Protein AF-A0A6P1E5E0-F1 (afdb_monomer_lite)

Radius of gyration: 15.56 Å; chains: 1; bounding box: 32×11×49 Å

Structure (mmCIF, N/CA/C/O backbone):
data_AF-A0A6P1E5E0-F1
#
_entry.id   AF-A0A6P1E5E0-F1
#
loop_
_atom_site.group_PDB
_atom_site.id
_atom_site.type_symbol
_atom_site.label_atom_id
_atom_site.label_alt_id
_atom_site.label_comp_id
_atom_site.label_asym_id
_atom_site.label_entity_id
_atom_site.label_seq_id
_atom_site.pdbx_PDB_ins_code
_atom_site.Cartn_x
_atom_site.Cartn_y
_atom_site.Cartn_z
_atom_site.occupancy
_atom_site.B_iso_or_equiv
_atom_site.auth_seq_id
_atom_site.auth_comp_id
_atom_site.auth_asym_id
_atom_site.auth_atom_id
_atom_site.pdbx_PDB_model_num
ATOM 1 N N . MET A 1 1 ? -14.425 1.350 9.900 1.00 57.53 1 MET A N 1
ATOM 2 C CA . MET A 1 1 ? -14.082 0.077 9.225 1.00 57.53 1 MET A CA 1
ATOM 3 C C . MET A 1 1 ? -13.714 0.272 7.756 1.00 57.53 1 MET A C 1
ATOM 5 O O . MET A 1 1 ? -12.608 -0.112 7.407 1.00 57.53 1 MET A O 1
ATOM 9 N N . ILE A 1 2 ? -14.531 0.947 6.930 1.00 61.03 2 ILE A N 1
ATOM 10 C CA . ILE A 1 2 ? -14.231 1.194 5.498 1.00 61.03 2 ILE A CA 1
ATOM 11 C C . ILE A 1 2 ? -12.827 1.787 5.238 1.00 61.03 2 ILE A C 1
ATOM 13 O O . ILE A 1 2 ? -12.116 1.303 4.366 1.00 61.03 2 ILE A O 1
ATOM 17 N N . LYS A 1 3 ? -12.375 2.778 6.024 1.00 64.56 3 LYS A N 1
ATOM 18 C CA . LYS A 1 3 ? -11.054 3.419 5.826 1.00 64.56 3 LYS A CA 1
ATOM 19 C C . LYS A 1 3 ? -9.858 2.474 6.038 1.00 64.56 3 LYS A C 1
ATOM 21 O O . LYS A 1 3 ? -8.831 2.649 5.394 1.00 64.56 3 LYS A O 1
ATOM 26 N N . PHE A 1 4 ? -9.990 1.483 6.923 1.00 65.31 4 PHE A N 1
ATOM 27 C CA . PHE A 1 4 ? -8.957 0.469 7.168 1.00 65.31 4 PHE A CA 1
ATOM 28 C C . PHE A 1 4 ? -8.887 -0.519 6.000 1.00 65.31 4 PHE A C 1
ATOM 30 O O . PHE A 1 4 ? -7.811 -0.7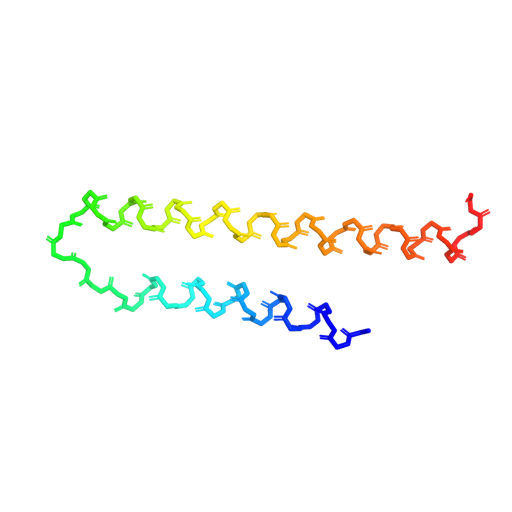93 5.479 1.00 65.31 4 PHE A O 1
ATOM 37 N N . PHE A 1 5 ? -10.056 -0.976 5.541 1.00 69.19 5 PHE A N 1
ATOM 38 C CA . PHE A 1 5 ? -10.176 -1.880 4.400 1.00 69.19 5 PHE A CA 1
ATOM 39 C C . PHE A 1 5 ? -9.622 -1.243 3.119 1.00 69.19 5 PHE A C 1
ATOM 41 O O . PHE A 1 5 ? -8.879 -1.881 2.384 1.00 69.19 5 PHE A O 1
ATOM 48 N N . LEU A 1 6 ? -9.893 0.049 2.905 1.00 74.88 6 LEU A N 1
ATOM 49 C CA . LEU A 1 6 ? -9.375 0.798 1.762 1.00 74.88 6 LEU A CA 1
ATOM 50 C C . LEU A 1 6 ? -7.838 0.887 1.767 1.00 74.88 6 LEU A C 1
ATOM 52 O O . LEU A 1 6 ? -7.215 0.638 0.741 1.00 74.88 6 LEU A O 1
ATOM 56 N N . LYS A 1 7 ? -7.213 1.174 2.920 1.00 67.56 7 LYS A N 1
ATOM 57 C CA . LYS A 1 7 ? -5.741 1.197 3.052 1.00 67.56 7 LYS A CA 1
ATOM 58 C C . LYS A 1 7 ? -5.113 -0.175 2.783 1.00 67.56 7 LYS A C 1
ATOM 60 O O . LYS A 1 7 ? -4.060 -0.241 2.156 1.00 67.56 7 LYS A O 1
ATOM 65 N N . LEU A 1 8 ? -5.765 -1.252 3.228 1.00 69.62 8 LEU A N 1
ATOM 66 C CA . LEU A 1 8 ? -5.305 -2.622 3.000 1.00 69.62 8 LEU A CA 1
ATOM 67 C C . LEU A 1 8 ? -5.366 -2.992 1.509 1.00 69.62 8 LEU A C 1
ATOM 69 O O . LEU A 1 8 ? -4.388 -3.488 0.956 1.00 69.62 8 LEU A O 1
ATOM 73 N N . VAL A 1 9 ? -6.491 -2.688 0.851 1.00 73.50 9 VAL A N 1
ATOM 74 C CA . VAL A 1 9 ? -6.685 -2.927 -0.588 1.00 73.50 9 VAL A CA 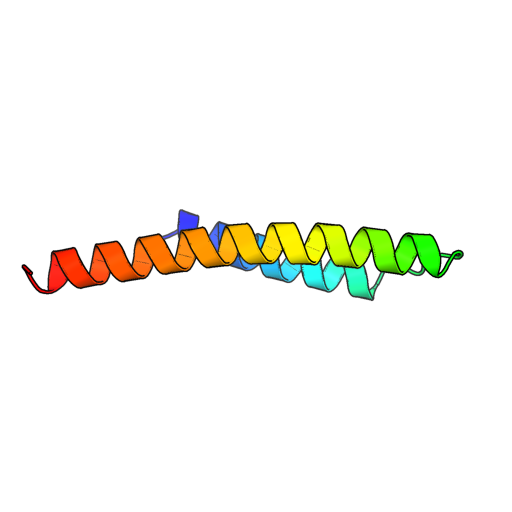1
ATOM 75 C C . VAL A 1 9 ? -5.667 -2.138 -1.408 1.00 73.50 9 VAL A C 1
ATOM 77 O O . VAL A 1 9 ? -5.045 -2.709 -2.295 1.00 73.50 9 VAL A O 1
ATOM 80 N N . ILE A 1 10 ? -5.424 -0.866 -1.074 1.00 76.75 10 ILE A N 1
ATOM 81 C CA . ILE A 1 10 ? -4.411 -0.035 -1.746 1.00 76.75 10 ILE A CA 1
ATOM 82 C C . ILE A 1 10 ? -3.003 -0.620 -1.572 1.00 76.75 10 ILE A C 1
ATOM 84 O O . ILE A 1 10 ? -2.247 -0.669 -2.538 1.00 76.75 10 ILE A O 1
ATOM 88 N N . GLY A 1 11 ? -2.656 -1.104 -0.374 1.00 67.56 11 GLY A N 1
ATOM 89 C CA . GLY A 1 11 ? -1.364 -1.746 -0.123 1.00 67.56 11 GLY A CA 1
ATOM 90 C C . GLY A 1 11 ? -1.154 -3.002 -0.972 1.00 67.56 11 GLY A C 1
ATOM 91 O O . GLY A 1 11 ? -0.104 -3.160 -1.589 1.00 67.56 11 GLY A O 1
ATOM 92 N N . ILE A 1 12 ? -2.171 -3.862 -1.068 1.00 68.62 12 ILE A N 1
ATOM 93 C CA . ILE A 1 12 ? -2.112 -5.085 -1.884 1.00 68.62 12 ILE A CA 1
ATOM 94 C C . ILE A 1 12 ? -2.044 -4.739 -3.377 1.00 68.62 12 ILE A C 1
ATOM 96 O O . ILE A 1 12 ? -1.242 -5.321 -4.103 1.00 68.62 12 ILE A O 1
ATOM 100 N N . LEU A 1 13 ? -2.829 -3.757 -3.833 1.00 70.88 13 LEU A N 1
ATOM 101 C CA . LEU A 1 13 ? -2.850 -3.315 -5.231 1.00 70.88 13 LEU A CA 1
ATOM 102 C C . LEU A 1 13 ? -1.502 -2.715 -5.669 1.00 70.88 13 LEU A C 1
ATOM 104 O O . LEU A 1 13 ? -1.061 -2.946 -6.795 1.00 70.88 13 LEU A O 1
ATOM 108 N N . LEU A 1 14 ? -0.823 -1.991 -4.773 1.00 69.69 14 LEU A N 1
ATOM 109 C CA . LEU A 1 14 ? 0.526 -1.462 -4.993 1.00 69.69 14 LEU A CA 1
ATOM 110 C C . LEU A 1 14 ? 1.557 -2.586 -5.171 1.00 69.69 14 LEU A C 1
ATOM 112 O O . LEU A 1 14 ? 2.333 -2.555 -6.124 1.00 69.69 14 LEU A O 1
ATOM 116 N N . VAL A 1 15 ? 1.524 -3.608 -4.310 1.00 66.19 15 VAL A N 1
ATOM 117 C CA . VAL A 1 15 ? 2.426 -4.771 -4.403 1.00 66.19 15 VAL A CA 1
ATOM 118 C C . 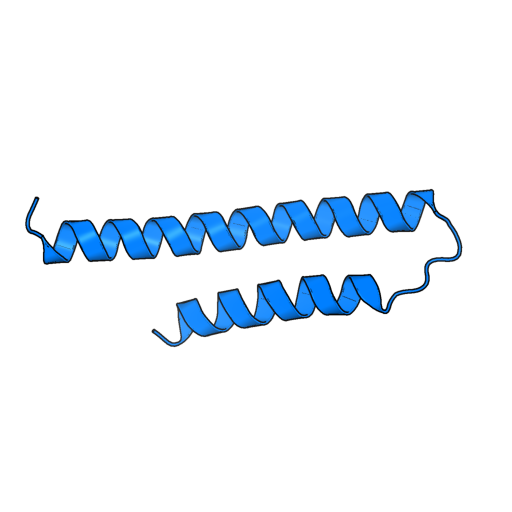VAL A 1 15 ? 2.155 -5.586 -5.678 1.00 66.19 15 VAL A C 1
ATOM 120 O O . VAL A 1 15 ? 3.089 -5.998 -6.371 1.00 66.19 15 VAL A O 1
ATOM 123 N N . PHE A 1 16 ? 0.888 -5.762 -6.058 1.00 64.62 16 PHE A N 1
ATOM 124 C CA . PHE A 1 16 ? 0.520 -6.474 -7.288 1.00 64.62 16 PHE A CA 1
ATOM 125 C C . PHE A 1 16 ? 0.906 -5.700 -8.561 1.00 64.62 16 PHE A C 1
ATOM 127 O O . PHE A 1 16 ? 1.354 -6.282 -9.545 1.00 64.62 16 PHE A O 1
ATOM 134 N N . SER A 1 17 ? 0.816 -4.367 -8.533 1.00 63.56 17 SER A N 1
ATOM 135 C CA . SER A 1 17 ? 1.236 -3.527 -9.664 1.00 63.56 17 SER A CA 1
ATOM 136 C C . SER A 1 17 ? 2.749 -3.604 -9.899 1.00 63.56 17 SER A C 1
ATOM 138 O O . SER A 1 17 ? 3.198 -3.615 -11.043 1.00 63.56 17 SER A O 1
ATOM 140 N N . THR A 1 18 ? 3.553 -3.740 -8.836 1.00 63.44 18 THR A N 1
ATOM 141 C CA . THR A 1 18 ? 5.013 -3.910 -8.979 1.00 63.44 18 THR A CA 1
ATOM 142 C C . THR A 1 18 ? 5.445 -5.243 -9.561 1.00 63.44 18 THR A C 1
ATOM 144 O O . THR A 1 18 ? 6.518 -5.317 -10.149 1.00 63.44 18 THR A O 1
ATOM 147 N N . THR A 1 19 ? 4.635 -6.292 -9.414 1.00 61.22 19 THR A N 1
ATOM 148 C CA . THR A 1 19 ? 4.965 -7.628 -9.928 1.00 61.22 19 THR A CA 1
ATOM 149 C C . THR A 1 19 ? 4.661 -7.778 -11.419 1.00 61.22 19 THR A C 1
ATOM 151 O O . THR A 1 19 ? 5.265 -8.630 -12.063 1.00 61.22 19 THR A O 1
ATOM 154 N N . GLN A 1 20 ? 3.793 -6.932 -11.989 1.00 57.22 20 GLN A N 1
ATOM 155 C CA . GLN A 1 20 ? 3.490 -6.926 -13.429 1.00 57.22 20 GLN A CA 1
ATOM 156 C C . GLN A 1 20 ? 4.299 -5.904 -14.243 1.00 57.22 20 GLN A C 1
ATOM 158 O O . GLN A 1 20 ? 4.383 -6.026 -15.464 1.00 57.22 20 GLN A O 1
ATOM 163 N N . LEU A 1 21 ? 4.915 -4.908 -13.602 1.00 61.09 21 LEU A N 1
ATOM 164 C CA . LEU A 1 21 ? 5.742 -3.916 -14.290 1.00 61.09 21 LEU A CA 1
ATOM 165 C C . LEU A 1 21 ? 7.114 -4.505 -14.659 1.00 61.09 21 LEU A C 1
ATOM 167 O O . LEU A 1 21 ? 8.060 -4.496 -13.871 1.00 61.09 21 LEU A O 1
ATOM 171 N N . THR A 1 22 ? 7.243 -4.996 -15.892 1.00 57.25 22 THR A N 1
ATOM 172 C CA . THR A 1 22 ? 8.537 -5.336 -16.497 1.00 57.25 22 THR A CA 1
ATOM 173 C C . THR A 1 22 ? 9.323 -4.063 -16.802 1.00 57.25 22 THR A C 1
ATOM 175 O O . THR A 1 22 ? 9.104 -3.406 -17.817 1.00 57.25 22 THR A O 1
ATOM 178 N N . PHE A 1 23 ? 10.254 -3.709 -15.916 1.00 61.84 23 PHE A N 1
ATOM 179 C CA . PHE A 1 23 ? 11.214 -2.631 -16.144 1.00 61.84 23 PHE A CA 1
ATOM 180 C C . PHE A 1 23 ? 12.431 -3.151 -16.921 1.00 61.84 23 PHE A C 1
ATOM 182 O O . PHE A 1 23 ? 13.073 -4.114 -16.504 1.00 61.84 23 PHE A O 1
ATOM 189 N N . SER A 1 24 ? 12.810 -2.474 -18.009 1.00 64.62 24 SER A N 1
ATOM 190 C CA . SER A 1 24 ? 13.989 -2.830 -18.821 1.00 64.62 24 SER A CA 1
ATOM 191 C C . SER A 1 24 ? 15.320 -2.674 -18.069 1.00 64.62 24 SER A C 1
ATOM 193 O O . SER A 1 24 ? 16.318 -3.288 -18.436 1.00 64.62 24 SER A O 1
ATOM 195 N N . SER A 1 25 ? 15.348 -1.864 -17.004 1.00 73.06 25 SER A N 1
ATOM 196 C CA . SER A 1 25 ? 16.518 -1.659 -16.145 1.00 73.06 25 SER A CA 1
ATOM 197 C C . SER A 1 25 ? 16.299 -2.275 -14.764 1.00 73.06 25 SER A C 1
ATOM 199 O O . SER A 1 25 ? 15.385 -1.885 -14.034 1.00 73.06 25 SER A O 1
ATOM 201 N N . ARG A 1 26 ? 17.188 -3.201 -14.372 1.00 69.06 26 ARG A N 1
ATOM 202 C CA . ARG A 1 26 ? 17.154 -3.870 -13.057 1.00 69.06 26 ARG A CA 1
ATOM 203 C C . ARG A 1 26 ? 17.270 -2.878 -11.895 1.00 69.06 26 ARG A C 1
ATOM 205 O O . ARG A 1 26 ? 16.595 -3.043 -10.888 1.00 69.06 26 ARG A O 1
ATOM 212 N N . LEU A 1 27 ? 18.071 -1.820 -12.049 1.00 6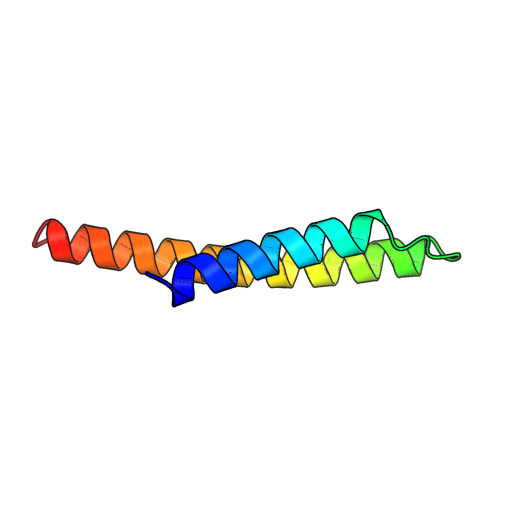7.88 27 LEU A N 1
ATOM 213 C CA . LEU A 1 27 ? 18.228 -0.765 -11.038 1.00 67.88 27 LEU A CA 1
ATOM 214 C C . LEU A 1 27 ? 16.921 0.000 -10.798 1.00 67.88 27 LEU A C 1
ATOM 216 O O . LEU A 1 27 ? 16.540 0.224 -9.650 1.00 67.88 27 LEU A O 1
ATOM 220 N N . ALA A 1 28 ? 16.209 0.346 -11.874 1.00 71.50 28 ALA A N 1
ATOM 221 C CA . ALA A 1 28 ? 14.914 1.012 -11.778 1.00 71.50 28 ALA A CA 1
ATOM 222 C C . ALA A 1 28 ? 13.865 0.102 -11.120 1.00 71.50 28 ALA A C 1
ATOM 224 O O . ALA A 1 28 ? 13.106 0.563 -10.271 1.00 71.50 28 ALA A O 1
ATOM 225 N N . MET A 1 29 ? 13.871 -1.198 -11.432 1.00 74.38 29 MET A N 1
ATOM 226 C CA . MET A 1 29 ? 13.004 -2.181 -10.777 1.00 74.38 29 MET A CA 1
ATOM 227 C C . MET A 1 29 ? 13.236 -2.218 -9.258 1.00 74.38 29 MET A C 1
ATOM 229 O O . MET A 1 29 ? 12.284 -2.076 -8.492 1.00 74.38 29 MET A O 1
ATOM 233 N N . PHE A 1 30 ? 14.494 -2.334 -8.812 1.00 74.50 30 PHE A N 1
ATOM 234 C CA . PHE A 1 30 ? 14.827 -2.365 -7.383 1.00 74.50 30 PHE A CA 1
ATOM 235 C C . PHE A 1 30 ? 14.439 -1.075 -6.659 1.00 74.50 30 PHE A C 1
ATOM 237 O O . PHE A 1 30 ? 13.861 -1.138 -5.575 1.00 74.50 30 PHE A O 1
ATOM 244 N N . LEU A 1 31 ? 14.706 0.086 -7.263 1.00 76.81 31 LEU A N 1
ATOM 245 C CA . LEU A 1 31 ? 14.354 1.378 -6.677 1.00 76.81 31 LEU A CA 1
ATOM 246 C C . LEU A 1 31 ? 12.833 1.526 -6.520 1.00 76.81 31 LEU A C 1
ATOM 248 O O . LEU A 1 31 ? 12.351 1.939 -5.467 1.00 76.81 31 LEU A O 1
ATOM 252 N N . THR A 1 32 ? 12.071 1.130 -7.541 1.00 78.38 32 THR A N 1
ATOM 253 C CA . THR A 1 32 ? 10.605 1.241 -7.540 1.00 78.38 32 THR A CA 1
ATOM 254 C C . THR A 1 32 ? 9.971 0.289 -6.522 1.00 78.38 32 THR A C 1
ATOM 256 O O . THR A 1 32 ? 9.091 0.692 -5.761 1.00 78.38 32 THR A O 1
ATOM 259 N N . VAL A 1 33 ? 10.466 -0.952 -6.433 1.00 77.69 33 VAL A N 1
ATOM 260 C CA . VAL A 1 33 ? 10.037 -1.926 -5.413 1.00 77.69 33 VAL A CA 1
ATOM 261 C C . VAL A 1 33 ? 10.382 -1.439 -4.003 1.00 77.69 33 VAL A C 1
ATOM 263 O O . VAL A 1 33 ? 9.557 -1.559 -3.099 1.00 77.69 33 VAL A O 1
ATOM 266 N N . ALA A 1 34 ? 11.562 -0.845 -3.801 1.00 79.94 34 ALA A N 1
ATOM 267 C CA . ALA A 1 34 ? 11.968 -0.309 -2.502 1.00 79.94 34 ALA A CA 1
ATOM 268 C C . ALA A 1 34 ? 11.046 0.829 -2.036 1.00 79.94 34 ALA A C 1
ATOM 270 O O . ALA A 1 34 ? 10.575 0.808 -0.899 1.00 79.94 34 ALA A O 1
ATOM 271 N N . ILE A 1 35 ? 10.726 1.779 -2.922 1.00 82.38 35 ILE A N 1
ATOM 272 C CA . ILE A 1 35 ? 9.789 2.874 -2.624 1.00 82.38 35 ILE A CA 1
ATOM 273 C C . ILE A 1 35 ? 8.417 2.314 -2.235 1.00 82.38 35 ILE A C 1
ATOM 275 O O . ILE A 1 35 ? 7.822 2.745 -1.246 1.00 82.38 35 ILE A O 1
ATOM 279 N N . ILE A 1 36 ? 7.926 1.315 -2.968 1.00 80.81 36 ILE A N 1
ATOM 280 C CA . ILE A 1 36 ? 6.602 0.735 -2.725 1.00 80.81 36 ILE A CA 1
ATOM 281 C C . ILE A 1 36 ? 6.565 -0.062 -1.421 1.00 80.81 36 ILE A C 1
ATOM 283 O O . ILE A 1 36 ? 5.601 0.062 -0.665 1.00 80.81 36 ILE A O 1
ATOM 287 N N . ASN A 1 37 ? 7.638 -0.779 -1.085 1.00 78.69 37 ASN A N 1
ATOM 288 C CA . ASN A 1 37 ? 7.770 -1.432 0.215 1.00 78.69 37 ASN A CA 1
ATOM 289 C C . ASN A 1 37 ? 7.765 -0.430 1.378 1.00 78.69 37 ASN A C 1
ATOM 291 O O . ASN A 1 37 ? 7.110 -0.685 2.388 1.00 78.69 37 ASN A O 1
ATOM 295 N N . ILE A 1 38 ? 8.427 0.724 1.245 1.00 83.31 38 ILE A N 1
ATOM 296 C CA . ILE A 1 38 ? 8.405 1.775 2.278 1.00 83.31 38 ILE A CA 1
ATOM 297 C C . ILE A 1 38 ? 6.978 2.308 2.473 1.00 83.31 38 ILE A C 1
ATOM 299 O O . ILE A 1 38 ? 6.506 2.425 3.605 1.00 83.31 38 ILE A O 1
ATOM 303 N N . VAL A 1 39 ? 6.256 2.576 1.381 1.00 81.62 39 VAL A N 1
ATOM 304 C CA . VAL A 1 39 ? 4.859 3.044 1.437 1.00 81.62 39 VAL A CA 1
ATOM 305 C C . VAL A 1 39 ? 3.946 1.994 2.080 1.00 81.62 39 VAL A C 1
ATOM 307 O O . VAL A 1 39 ? 3.130 2.331 2.943 1.00 81.62 39 VAL A O 1
ATOM 310 N N . ALA A 1 40 ? 4.107 0.719 1.718 1.00 78.38 40 ALA A N 1
ATOM 311 C CA . ALA A 1 40 ? 3.356 -0.381 2.316 1.00 78.38 40 ALA A CA 1
ATOM 312 C C . ALA A 1 40 ? 3.618 -0.495 3.828 1.00 78.38 40 ALA A C 1
ATOM 314 O O . ALA A 1 40 ? 2.674 -0.647 4.608 1.00 78.38 40 ALA A O 1
ATOM 315 N N . LEU A 1 41 ? 4.874 -0.343 4.260 1.00 82.88 41 LEU A N 1
ATOM 316 C CA . LEU A 1 41 ? 5.258 -0.386 5.671 1.00 82.88 41 LEU A CA 1
ATOM 317 C C . LEU A 1 41 ? 4.593 0.738 6.485 1.00 82.88 41 LEU A C 1
ATOM 319 O O . LEU A 1 41 ? 4.109 0.499 7.594 1.00 82.88 41 LEU A O 1
ATOM 323 N N . ILE A 1 42 ? 4.509 1.952 5.929 1.00 81.88 42 ILE A N 1
ATOM 324 C CA . ILE A 1 42 ? 3.837 3.098 6.567 1.00 81.88 42 ILE A CA 1
ATOM 325 C C . ILE A 1 42 ? 2.333 2.832 6.722 1.00 81.88 42 ILE A C 1
ATOM 327 O O . ILE A 1 42 ? 1.759 3.064 7.792 1.00 81.88 42 ILE A O 1
ATOM 331 N N . LEU A 1 43 ? 1.685 2.309 5.675 1.00 79.81 43 LEU A N 1
ATOM 332 C CA . LEU A 1 43 ? 0.259 1.977 5.709 1.00 79.81 43 LEU A CA 1
ATOM 333 C C . LEU A 1 43 ? -0.050 0.887 6.740 1.00 79.81 43 LEU A C 1
ATOM 335 O O .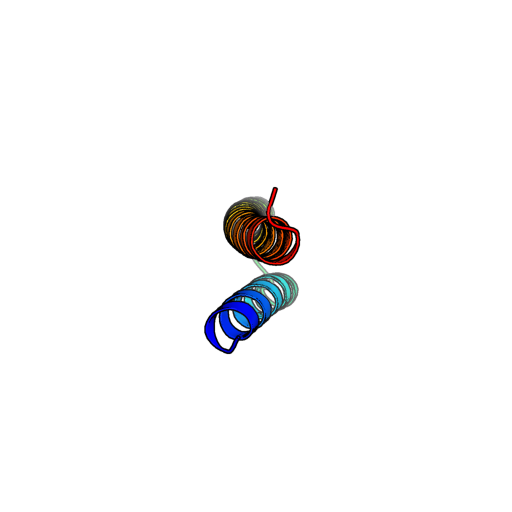 LEU A 1 43 ? -1.004 1.035 7.510 1.00 79.81 43 LEU A O 1
ATOM 339 N N . LEU A 1 44 ? 0.774 -0.162 6.799 1.00 78.62 44 LEU A N 1
ATOM 340 C CA . LEU A 1 44 ? 0.657 -1.228 7.795 1.00 78.62 44 LEU A CA 1
ATOM 341 C C . LEU A 1 44 ? 0.877 -0.703 9.216 1.00 78.62 44 LEU A C 1
ATOM 343 O O . LEU A 1 44 ? 0.102 -1.031 10.109 1.00 78.62 44 LEU A O 1
ATOM 347 N N . SER A 1 45 ? 1.861 0.172 9.424 1.00 81.25 45 SER A N 1
ATOM 348 C CA . SER A 1 45 ? 2.129 0.774 10.736 1.00 81.25 45 SER A CA 1
ATOM 349 C C . SER A 1 45 ? 0.940 1.599 11.238 1.00 81.25 45 SER A C 1
ATOM 351 O O . SER A 1 45 ? 0.529 1.468 12.391 1.00 81.25 45 SER A O 1
ATOM 353 N N . SER A 1 46 ? 0.316 2.394 10.359 1.00 79.31 46 SER A N 1
ATOM 354 C CA . SER A 1 46 ? -0.914 3.132 10.683 1.00 79.31 46 SER A CA 1
ATOM 355 C C . SER A 1 46 ? -2.078 2.192 11.008 1.00 79.31 46 SER A C 1
ATOM 357 O O . SER A 1 46 ? -2.822 2.451 11.952 1.00 79.31 46 SER A O 1
ATOM 359 N N . ALA A 1 47 ? -2.237 1.112 10.242 1.00 77.88 47 ALA A N 1
ATOM 360 C CA . ALA A 1 47 ? -3.279 0.114 10.454 1.00 77.88 47 ALA A CA 1
ATOM 361 C C . ALA A 1 47 ? -3.111 -0.606 11.806 1.00 77.88 47 ALA A C 1
ATOM 363 O O . ALA A 1 47 ? -4.077 -0.748 12.556 1.00 77.88 47 ALA A O 1
ATOM 364 N N . ILE A 1 48 ? -1.884 -1.001 12.150 1.00 83.50 48 ILE A N 1
ATOM 365 C CA . ILE A 1 48 ? -1.546 -1.637 13.429 1.00 83.50 48 ILE A CA 1
ATOM 366 C C . ILE A 1 48 ? -1.794 -0.673 14.593 1.00 83.50 48 ILE A C 1
ATOM 368 O O . ILE A 1 48 ? -2.415 -1.065 15.579 1.00 83.50 48 ILE A O 1
ATOM 372 N N . ALA A 1 49 ? -1.383 0.593 14.475 1.00 84.00 49 ALA A N 1
ATOM 373 C CA . ALA A 1 49 ? -1.632 1.601 15.504 1.00 84.00 49 ALA A CA 1
ATOM 374 C C . ALA A 1 49 ? -3.135 1.789 15.778 1.00 84.00 49 ALA A C 1
ATOM 376 O O . ALA A 1 49 ? -3.544 1.853 16.938 1.00 84.00 49 ALA A O 1
ATOM 377 N N . ASP A 1 50 ? -3.967 1.811 14.732 1.00 81.44 50 ASP A N 1
ATOM 378 C CA . ASP A 1 50 ? -5.426 1.874 14.871 1.00 81.44 50 ASP A CA 1
ATOM 379 C C . ASP A 1 50 ? -5.992 0.628 15.575 1.00 81.44 50 ASP A C 1
ATOM 381 O O . ASP A 1 50 ? -6.846 0.754 16.458 1.00 81.44 50 ASP A O 1
ATOM 385 N N . VAL A 1 51 ? -5.503 -0.571 15.233 1.00 81.50 51 VAL A N 1
ATOM 386 C CA . VAL A 1 51 ? -5.909 -1.828 15.888 1.00 81.50 51 VAL A CA 1
ATOM 387 C C . VAL A 1 51 ? -5.518 -1.822 17.365 1.00 81.50 51 VAL A C 1
ATOM 389 O O . VAL A 1 51 ? -6.370 -2.091 18.212 1.00 81.50 51 VAL A O 1
ATOM 392 N N . ILE A 1 52 ? -4.277 -1.452 17.691 1.00 85.25 52 ILE A N 1
ATOM 393 C CA . ILE A 1 52 ? -3.783 -1.358 19.071 1.00 85.25 52 ILE A CA 1
ATOM 394 C C . ILE A 1 52 ? -4.614 -0.347 19.861 1.00 85.25 52 ILE A C 1
ATOM 396 O O . ILE A 1 52 ? -5.099 -0.661 20.946 1.00 85.25 52 ILE A O 1
ATOM 400 N N . LYS A 1 53 ? -4.854 0.846 19.307 1.00 83.69 53 LYS A N 1
ATOM 401 C CA . LYS A 1 53 ? -5.653 1.889 19.963 1.00 83.69 53 LYS A CA 1
ATOM 402 C C . LYS A 1 53 ? -7.095 1.434 20.195 1.00 83.69 53 LYS A C 1
ATOM 404 O O . LYS A 1 53 ? -7.662 1.696 21.255 1.00 83.69 53 LYS A O 1
ATOM 409 N N . SER A 1 54 ? -7.683 0.721 19.232 1.00 80.44 54 SER A N 1
ATOM 410 C CA . SER A 1 54 ? -9.012 0.118 19.376 1.00 80.44 54 SER A CA 1
ATOM 411 C C . SER A 1 54 ? -9.030 -0.966 20.458 1.00 80.44 54 SER A C 1
ATOM 413 O O . SER A 1 54 ? -9.975 -1.031 21.245 1.00 80.44 54 SER A O 1
ATOM 415 N N . TYR A 1 55 ? -7.972 -1.773 20.542 1.00 80.62 55 TYR A N 1
ATOM 416 C CA . TYR A 1 55 ? -7.825 -2.827 21.539 1.00 80.62 55 TYR A CA 1
ATOM 417 C C . TYR A 1 55 ? -7.668 -2.260 22.954 1.00 80.62 55 TYR A C 1
ATOM 419 O O . TYR A 1 55 ? -8.413 -2.663 23.842 1.00 80.62 55 TYR A O 1
ATOM 427 N N . ILE A 1 56 ? -6.792 -1.266 23.152 1.00 82.31 56 ILE A N 1
ATOM 428 C CA . ILE A 1 56 ? -6.616 -0.554 24.432 1.00 82.31 56 ILE A CA 1
ATOM 429 C C . ILE A 1 56 ? -7.945 0.070 24.873 1.00 82.31 56 ILE A C 1
ATOM 431 O O . ILE A 1 56 ? -8.410 -0.178 25.983 1.00 82.31 56 ILE A O 1
ATOM 435 N N . LYS A 1 57 ? -8.623 0.791 23.967 1.00 77.69 57 LYS A N 1
ATOM 436 C CA . LYS A 1 57 ? -9.918 1.423 24.260 1.00 77.69 57 LYS A CA 1
ATOM 437 C C . LYS A 1 57 ? -10.991 0.405 24.661 1.00 77.69 57 LYS A C 1
ATOM 439 O O . LYS A 1 57 ? -11.785 0.685 25.554 1.00 77.69 57 LYS A O 1
ATOM 444 N N . LYS A 1 58 ? -11.029 -0.767 24.015 1.00 74.94 58 LYS A N 1
ATOM 445 C CA . LYS A 1 58 ? -11.960 -1.852 24.369 1.00 74.94 58 LYS A CA 1
ATOM 446 C C . LYS A 1 58 ? -11.603 -2.531 25.690 1.00 74.94 58 LYS A C 1
ATOM 448 O O . LYS A 1 58 ? -12.514 -2.937 26.402 1.00 74.94 58 LYS A O 1
ATOM 453 N N . LYS A 1 59 ? -10.314 -2.646 26.021 1.00 72.56 59 LYS A N 1
ATOM 454 C CA . LYS A 1 59 ? -9.854 -3.258 27.274 1.00 72.56 59 LYS A CA 1
ATOM 455 C C . LYS A 1 59 ? -9.946 -2.335 28.496 1.00 72.56 59 LYS A C 1
ATOM 457 O O . LYS A 1 59 ? -9.756 -2.846 29.592 1.00 72.56 59 LYS A O 1
ATOM 462 N N . LYS A 1 60 ? -10.256 -1.035 28.329 1.00 57.00 60 LYS A N 1
ATOM 463 C CA . LYS A 1 60 ? -10.222 -0.012 29.401 1.00 57.00 60 LYS A CA 1
ATOM 464 C C . LYS A 1 60 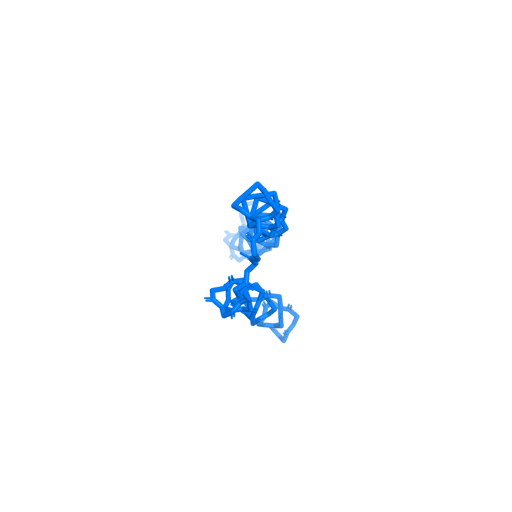? -8.929 -0.102 30.240 1.00 57.00 60 LYS A C 1
ATOM 466 O O . LYS A 1 60 ? -8.988 -0.082 31.466 1.00 57.00 60 LYS A O 1
ATOM 471 N N . LEU A 1 61 ? -7.789 -0.262 29.565 1.00 52.19 61 LEU A N 1
ATOM 472 C CA . LEU A 1 61 ? -6.478 0.019 30.157 1.00 52.19 61 LEU A CA 1
ATOM 473 C C . LEU A 1 61 ? -6.231 1.526 30.123 1.00 52.19 61 LEU A C 1
ATOM 475 O O . LEU A 1 61 ? -6.602 2.137 29.090 1.00 52.19 61 LEU A O 1
#

Sequence (61 aa):
MIKFFLKLVIGILLVFSTTQLTFSSRLAMFLTVAIINIVALILLSSAIADVIKSYIKKKKL

pLDDT: mean 72.87, std 8.5, range [52.19, 85.25]

Secondary structure (DSSP, 8-state):
-HHHHHHHHHHHHHHHHHHH---SSHHHHHHHHHHHHHHHHHHHHHHHHHHHHHHHHHHT-

Foldseek 3Di:
DVVLVVLVVVLVVLVVVLVPDDDPDPVVSVVSNVVSVVSSVVSVVVSVVVVVVVVCVVVVD

Organism: Lentilactobacillus hilgardii (NCBI:txid1588)